Protein AF-A0A1F3LUC0-F1 (afdb_monomer_lite)

Structure (mmCIF, N/CA/C/O backbone):
data_AF-A0A1F3LUC0-F1
#
_entry.id   AF-A0A1F3LUC0-F1
#
loop_
_atom_site.group_PDB
_atom_site.id
_atom_site.type_symbol
_atom_site.label_atom_id
_atom_site.label_alt_id
_atom_site.label_comp_id
_atom_site.label_asym_id
_atom_site.label_entity_id
_atom_site.label_seq_id
_atom_site.pdbx_PDB_ins_code
_atom_site.Cartn_x
_atom_site.Cartn_y
_atom_site.Cartn_z
_atom_site.occupancy
_atom_site.B_iso_or_equiv
_atom_site.auth_seq_id
_atom_site.auth_comp_id
_atom_site.auth_asym_id
_atom_site.auth_atom_id
_atom_site.pdbx_PDB_model_num
ATOM 1 N N . MET A 1 1 ? -1.153 23.007 24.499 1.00 54.22 1 MET A N 1
ATOM 2 C CA . MET A 1 1 ? -0.080 23.571 23.645 1.00 54.22 1 MET A CA 1
ATOM 3 C C . MET A 1 1 ? 1.182 22.708 23.619 1.00 54.22 1 MET A C 1
ATOM 5 O O . MET A 1 1 ? 1.499 22.210 22.553 1.00 54.22 1 MET A O 1
ATOM 9 N N . LYS A 1 2 ? 1.846 22.414 24.752 1.00 54.84 2 LYS A N 1
ATOM 10 C CA . LYS A 1 2 ? 3.087 21.597 24.764 1.00 54.84 2 LYS A CA 1
ATOM 11 C C . LYS A 1 2 ? 2.941 20.186 24.159 1.00 54.84 2 LYS A C 1
ATOM 13 O O . LYS A 1 2 ? 3.817 19.748 23.432 1.00 54.84 2 LYS A O 1
ATOM 18 N N . LYS A 1 3 ? 1.810 19.505 24.396 1.00 59.50 3 LYS A N 1
ATOM 19 C CA . LYS A 1 3 ? 1.527 18.168 23.831 1.00 59.50 3 LYS A CA 1
ATOM 20 C C . LYS A 1 3 ? 1.264 18.188 22.316 1.00 59.50 3 LYS A C 1
ATOM 22 O O . LYS A 1 3 ? 1.691 17.284 21.618 1.00 59.50 3 LYS A O 1
ATOM 27 N N . PHE A 1 4 ? 0.612 19.242 21.818 1.00 68.75 4 PHE A N 1
ATOM 28 C CA . PHE A 1 4 ? 0.385 19.452 20.381 1.00 68.75 4 PHE A CA 1
ATOM 29 C C . PHE A 1 4 ? 1.687 19.804 19.654 1.00 68.75 4 PHE A C 1
ATOM 31 O O . PHE A 1 4 ? 1.957 19.274 18.584 1.00 68.75 4 PHE A O 1
ATOM 38 N N . PHE A 1 5 ? 2.525 20.639 20.273 1.00 76.69 5 PHE A N 1
ATOM 39 C CA . PHE A 1 5 ? 3.849 20.976 19.755 1.00 76.69 5 PHE A CA 1
ATOM 40 C C . PHE A 1 5 ? 4.776 19.750 19.716 1.00 76.69 5 PHE A C 1
ATOM 42 O O . PHE A 1 5 ? 5.407 19.488 18.700 1.00 76.69 5 PHE A O 1
ATOM 49 N N . ALA A 1 6 ? 4.786 18.936 20.777 1.00 72.25 6 ALA A N 1
ATOM 50 C CA . ALA A 1 6 ? 5.546 17.686 20.814 1.00 72.25 6 ALA A CA 1
ATOM 51 C C . ALA A 1 6 ? 5.069 16.667 19.762 1.00 72.25 6 ALA A C 1
ATOM 53 O O . ALA A 1 6 ? 5.894 15.999 19.149 1.00 72.25 6 ALA A O 1
ATOM 54 N N . PHE A 1 7 ? 3.758 16.578 19.514 1.00 75.62 7 PHE A N 1
ATOM 55 C CA . PHE A 1 7 ? 3.199 15.728 18.459 1.00 75.62 7 PHE A CA 1
ATOM 56 C C . PHE A 1 7 ? 3.640 16.183 17.059 1.00 75.62 7 PHE A C 1
ATOM 58 O O . PHE A 1 7 ? 4.059 15.362 16.248 1.00 75.62 7 PHE A O 1
ATOM 65 N N . PHE A 1 8 ? 3.632 17.493 16.800 1.00 78.94 8 PHE A N 1
ATOM 66 C CA . PHE A 1 8 ? 4.098 18.052 15.530 1.00 78.94 8 PHE A CA 1
ATOM 67 C C . PHE A 1 8 ? 5.610 17.841 15.323 1.00 78.94 8 PHE A C 1
ATOM 69 O O . PHE A 1 8 ? 6.034 17.451 14.237 1.00 78.94 8 PHE A O 1
ATOM 76 N N . CYS A 1 9 ? 6.423 17.993 16.376 1.00 76.12 9 CYS A N 1
ATOM 77 C CA . CYS A 1 9 ? 7.853 17.666 16.334 1.00 76.12 9 CYS A CA 1
ATOM 78 C C . CYS A 1 9 ? 8.121 16.167 16.129 1.00 76.12 9 CYS A C 1
ATOM 80 O O . CYS A 1 9 ? 9.063 15.820 15.424 1.00 76.12 9 CYS A O 1
ATOM 82 N N . ALA A 1 10 ? 7.304 15.278 16.703 1.00 77.06 10 ALA A N 1
ATOM 83 C CA . ALA A 1 10 ? 7.442 13.835 16.507 1.00 77.06 10 ALA A CA 1
ATOM 84 C C . ALA A 1 10 ? 7.138 13.423 15.057 1.00 77.06 10 ALA A C 1
ATOM 86 O O . ALA A 1 10 ? 7.870 12.618 14.485 1.00 77.06 10 ALA A O 1
ATOM 87 N N . ILE A 1 11 ? 6.115 14.024 14.437 1.00 79.06 11 ILE A N 1
ATOM 88 C CA . ILE A 1 11 ? 5.823 13.834 13.008 1.00 79.06 11 ILE A CA 1
ATOM 89 C C . ILE A 1 11 ? 6.981 14.361 12.153 1.00 79.06 11 ILE A C 1
ATOM 91 O O . ILE A 1 11 ? 7.442 13.661 11.258 1.00 79.06 11 ILE A O 1
ATOM 95 N N . ALA A 1 12 ? 7.501 15.553 12.456 1.00 76.88 12 ALA A N 1
ATOM 96 C CA . ALA A 1 12 ? 8.635 16.123 11.730 1.00 76.88 12 ALA A CA 1
ATOM 97 C C . ALA A 1 12 ? 9.904 15.253 11.835 1.00 76.88 12 ALA A C 1
ATOM 99 O O . ALA A 1 12 ? 10.597 15.071 10.837 1.00 76.88 12 ALA A O 1
ATOM 100 N N . LEU A 1 13 ? 10.184 14.661 13.004 1.00 77.31 13 LEU A N 1
ATOM 101 C CA . LEU A 1 13 ? 11.314 13.741 13.183 1.00 77.31 13 LEU A CA 1
ATOM 102 C C . LEU A 1 13 ? 11.149 12.435 12.393 1.00 77.31 13 LEU A C 1
ATOM 104 O O . LEU A 1 13 ? 12.129 11.923 11.856 1.00 77.31 13 LEU A O 1
ATOM 108 N N . LEU A 1 14 ? 9.925 11.910 12.295 1.00 73.50 14 LEU A N 1
ATOM 109 C CA . LEU A 1 14 ? 9.624 10.707 11.509 1.00 73.50 14 LEU A CA 1
ATOM 110 C C . LEU A 1 14 ? 9.759 10.932 9.996 1.00 73.50 14 LEU A C 1
ATOM 112 O O . LEU A 1 14 ? 9.932 9.968 9.255 1.00 73.50 14 LEU A O 1
ATOM 116 N N . LEU A 1 15 ? 9.706 12.186 9.541 1.00 73.31 15 LEU A N 1
ATOM 117 C CA . LEU A 1 15 ? 9.849 12.563 8.133 1.00 73.31 15 LEU A CA 1
ATOM 118 C C . LEU A 1 15 ? 11.309 12.819 7.714 1.00 73.31 15 LEU A C 1
ATOM 120 O O . LEU A 1 15 ? 11.589 12.872 6.520 1.00 73.31 15 LEU A O 1
ATOM 124 N N . LEU A 1 16 ? 12.261 12.918 8.652 1.00 70.25 16 LEU A N 1
ATOM 125 C CA . LEU A 1 16 ? 13.689 13.118 8.345 1.00 70.25 16 LEU A CA 1
ATOM 126 C C . LEU A 1 16 ? 14.311 12.039 7.430 1.00 70.25 16 LEU A C 1
ATOM 128 O O . LEU A 1 16 ? 15.083 12.407 6.543 1.00 70.25 16 LEU A O 1
ATOM 132 N N . PRO A 1 17 ? 13.985 10.735 7.559 1.00 67.50 17 PRO A N 1
ATOM 133 C CA . PRO A 1 17 ? 14.522 9.706 6.667 1.00 67.50 17 PRO A CA 1
ATOM 134 C C . PRO A 1 17 ? 14.074 9.874 5.210 1.00 67.50 17 PRO A C 1
ATOM 136 O O . PRO A 1 17 ? 14.758 9.393 4.310 1.00 67.50 17 PRO A O 1
ATOM 139 N N . VAL A 1 18 ? 12.962 10.574 4.951 1.00 64.75 18 VAL A N 1
ATOM 140 C CA . VAL A 1 18 ? 12.425 10.770 3.593 1.00 64.75 18 VAL A CA 1
ATOM 141 C C . VAL A 1 18 ? 13.416 11.531 2.709 1.00 64.75 18 VAL A C 1
ATOM 143 O O . VAL A 1 18 ? 13.513 11.237 1.524 1.00 64.75 18 VAL A O 1
ATOM 146 N N . ALA A 1 19 ? 14.215 12.439 3.279 1.00 62.47 19 ALA A N 1
ATOM 147 C CA . ALA A 1 19 ? 15.244 13.163 2.533 1.00 62.47 19 ALA A CA 1
ATOM 148 C C . ALA A 1 19 ? 16.420 12.267 2.096 1.00 62.47 19 ALA A C 1
ATOM 150 O O . ALA A 1 19 ? 17.040 12.533 1.071 1.00 62.47 19 ALA A O 1
ATOM 151 N N . LEU A 1 20 ? 16.718 11.200 2.847 1.00 60.28 20 LEU A N 1
ATOM 152 C CA . LEU A 1 20 ? 17.799 10.254 2.530 1.00 60.28 20 LEU A CA 1
ATOM 153 C C . LEU A 1 20 ? 17.374 9.203 1.497 1.00 60.28 20 LEU A C 1
ATOM 155 O O . LEU A 1 20 ? 18.214 8.694 0.761 1.00 60.28 20 LEU A O 1
ATOM 159 N N . PHE A 1 21 ? 16.077 8.894 1.436 1.00 60.91 21 PHE A N 1
ATOM 160 C CA . PHE A 1 21 ? 15.482 7.984 0.451 1.00 60.91 21 PHE A CA 1
ATOM 161 C C . PHE A 1 21 ? 14.753 8.724 -0.676 1.00 60.91 21 PHE A C 1
ATOM 163 O O . PHE A 1 21 ? 13.987 8.106 -1.417 1.00 60.91 21 PHE A O 1
ATOM 170 N N . ALA A 1 22 ? 14.972 10.036 -0.807 1.00 61.16 22 ALA A N 1
ATOM 171 C CA . ALA A 1 22 ? 14.446 10.818 -1.910 1.00 61.16 22 ALA A CA 1
ATOM 172 C C . ALA A 1 22 ? 15.014 10.244 -3.215 1.00 61.16 22 ALA A C 1
ATOM 174 O O . ALA A 1 22 ? 16.211 10.334 -3.489 1.00 61.16 22 ALA A O 1
ATOM 175 N N . GLN A 1 23 ? 14.152 9.588 -3.990 1.00 56.50 23 GLN A N 1
ATOM 176 C CA . GLN A 1 23 ? 14.519 9.045 -5.287 1.00 56.50 23 GLN A CA 1
ATOM 177 C C . GLN A 1 23 ? 14.931 10.215 -6.184 1.00 56.50 23 GLN A C 1
ATOM 179 O O . GLN A 1 23 ? 14.182 11.178 -6.330 1.00 56.50 23 GLN A O 1
ATOM 184 N N . ALA A 1 24 ? 16.129 10.146 -6.771 1.00 56.72 24 ALA A N 1
ATOM 185 C CA . ALA A 1 24 ? 16.529 11.098 -7.794 1.00 56.72 24 ALA A CA 1
ATOM 186 C C . ALA A 1 24 ? 15.558 10.953 -8.971 1.00 56.72 24 ALA A C 1
ATOM 188 O O . ALA A 1 24 ? 15.540 9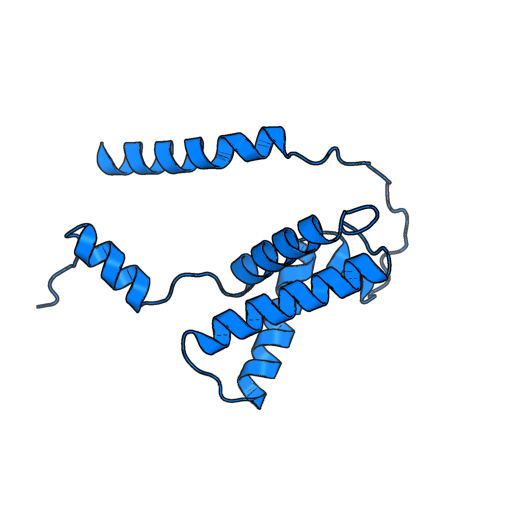.919 -9.646 1.00 56.72 24 ALA A O 1
ATOM 189 N N . GLU A 1 25 ? 14.719 11.966 -9.180 1.00 53.81 25 GLU A N 1
ATOM 190 C CA . GLU A 1 25 ? 13.824 12.033 -10.326 1.00 53.81 25 GLU A CA 1
ATOM 191 C C . GLU A 1 25 ? 14.684 12.042 -11.592 1.00 53.81 25 GLU A C 1
ATOM 193 O O . GLU A 1 25 ? 15.311 13.043 -11.948 1.00 53.81 25 GLU A O 1
ATOM 198 N N . THR A 1 26 ? 14.733 10.917 -12.303 1.00 50.69 26 THR A N 1
ATOM 199 C CA . THR A 1 26 ? 15.091 10.970 -13.715 1.00 50.69 26 THR A CA 1
ATOM 200 C C . THR A 1 26 ? 13.898 11.601 -14.406 1.00 50.69 26 THR A C 1
ATOM 202 O O . THR A 1 26 ? 12.908 10.934 -14.696 1.00 50.69 26 THR A O 1
ATOM 205 N N . ASN A 1 27 ? 13.991 12.914 -14.634 1.00 49.09 27 ASN A N 1
ATOM 206 C CA . ASN A 1 27 ? 13.115 13.677 -15.518 1.00 49.09 27 ASN A CA 1
ATOM 207 C C . ASN A 1 27 ? 13.257 13.146 -16.952 1.00 49.09 27 ASN A C 1
ATOM 209 O O . ASN A 1 27 ? 13.781 13.806 -17.847 1.00 49.09 27 ASN A O 1
ATOM 213 N N . THR A 1 28 ? 12.803 11.920 -17.186 1.00 52.09 28 THR A N 1
ATOM 214 C CA . THR A 1 28 ? 12.364 11.525 -18.509 1.00 52.09 28 THR A CA 1
ATOM 215 C C . THR A 1 28 ? 11.058 12.267 -18.697 1.00 52.09 28 THR A C 1
ATOM 217 O O . THR A 1 28 ? 10.027 11.913 -18.134 1.00 52.09 28 THR A O 1
ATOM 220 N N . VAL A 1 29 ? 11.125 13.380 -19.426 1.00 51.81 29 VAL A N 1
ATOM 221 C CA . VAL A 1 29 ? 9.936 13.987 -20.011 1.00 51.81 29 VAL A CA 1
ATOM 222 C C . VAL A 1 29 ? 9.297 12.882 -20.842 1.00 51.81 29 VAL A C 1
ATOM 224 O O . VAL A 1 29 ? 9.772 12.549 -21.926 1.00 51.81 29 VAL A O 1
ATOM 227 N N . ILE A 1 30 ? 8.276 12.234 -20.285 1.00 55.62 30 ILE A N 1
ATOM 228 C CA . ILE A 1 30 ? 7.465 11.267 -21.004 1.00 55.62 30 ILE A CA 1
ATOM 229 C C . ILE A 1 30 ? 6.633 12.099 -21.979 1.00 55.62 30 ILE A C 1
ATOM 231 O O . ILE A 1 30 ? 5.526 12.532 -21.673 1.00 55.62 30 ILE A O 1
ATOM 235 N N . THR A 1 31 ? 7.169 12.339 -23.174 1.00 50.09 31 THR A N 1
ATOM 236 C CA . THR A 1 31 ? 6.433 12.882 -24.325 1.00 50.09 31 THR A CA 1
ATOM 237 C C . THR A 1 31 ? 5.518 11.811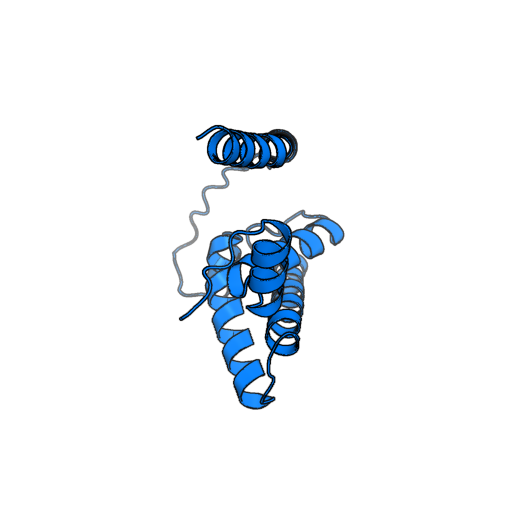 -24.932 1.00 50.09 31 THR A C 1
ATOM 239 O O . THR A 1 31 ? 5.361 11.711 -26.147 1.00 50.09 31 THR A O 1
ATOM 242 N N . THR A 1 32 ? 4.931 10.948 -24.103 1.00 50.69 32 THR A N 1
ATOM 243 C CA . THR A 1 32 ? 3.953 9.969 -24.561 1.00 50.69 32 THR A CA 1
ATOM 244 C C . THR A 1 32 ? 2.599 10.648 -24.532 1.00 50.69 32 THR A C 1
ATOM 246 O O . THR A 1 32 ? 2.133 11.100 -23.491 1.00 50.69 32 THR A O 1
ATOM 249 N N . ILE A 1 33 ? 2.003 10.748 -25.718 1.00 51.19 33 ILE A N 1
ATOM 250 C CA . ILE A 1 33 ? 0.606 11.101 -25.957 1.00 51.19 33 ILE A CA 1
ATOM 251 C C . ILE A 1 33 ? -0.242 10.553 -24.804 1.00 51.19 33 ILE A C 1
ATOM 253 O O . ILE A 1 33 ? -0.193 9.352 -24.531 1.00 51.19 33 ILE A O 1
ATOM 257 N N . VAL A 1 34 ? -0.992 11.427 -24.125 1.00 49.53 34 VAL A N 1
ATOM 258 C CA . VAL A 1 34 ? -1.931 11.061 -23.055 1.00 49.53 34 VAL A CA 1
ATOM 259 C C . VAL A 1 34 ? -3.064 10.237 -23.676 1.00 49.53 34 VAL A C 1
ATOM 261 O O . VAL A 1 34 ? -4.145 10.737 -23.970 1.00 49.53 34 VAL A O 1
ATOM 264 N N . GLY A 1 35 ? -2.798 8.964 -23.949 1.00 54.22 35 GLY A N 1
ATOM 265 C CA . GLY A 1 35 ? -3.818 7.968 -24.231 1.00 54.22 35 GLY A CA 1
ATOM 266 C C . GLY A 1 35 ? -4.426 7.518 -22.908 1.00 54.22 35 GLY A C 1
ATOM 267 O O . GLY A 1 35 ? -3.702 7.322 -21.934 1.00 54.22 35 GLY A O 1
ATOM 268 N N . ALA A 1 36 ? -5.748 7.354 -22.849 1.00 60.00 36 ALA A N 1
ATOM 269 C CA . ALA A 1 36 ? -6.461 6.808 -21.693 1.00 60.00 36 ALA A CA 1
ATOM 270 C C . ALA A 1 36 ? -6.157 5.302 -21.520 1.00 60.00 36 ALA A C 1
ATOM 272 O O . ALA A 1 36 ? -6.979 4.450 -21.846 1.00 60.00 36 ALA A O 1
ATOM 273 N N . GLY A 1 37 ? -4.943 4.972 -21.070 1.00 74.94 37 GLY A N 1
ATOM 274 C CA . GLY A 1 37 ? -4.441 3.604 -20.941 1.00 74.94 37 GLY A CA 1
ATOM 275 C C . GLY A 1 37 ? -4.197 3.187 -19.492 1.00 74.94 37 GLY A C 1
ATOM 276 O O . GLY A 1 37 ? -3.913 4.012 -18.625 1.00 74.94 37 GLY A O 1
ATOM 277 N N . PHE A 1 38 ? -4.255 1.878 -19.236 1.00 81.69 38 PHE A N 1
ATOM 278 C CA . PHE A 1 38 ? -3.984 1.267 -17.926 1.00 81.69 38 PHE A CA 1
ATOM 279 C C . PHE A 1 38 ? -2.609 1.655 -17.346 1.00 81.69 38 PHE A C 1
ATOM 281 O O . PHE A 1 38 ? -2.457 1.779 -16.134 1.00 81.69 38 PHE A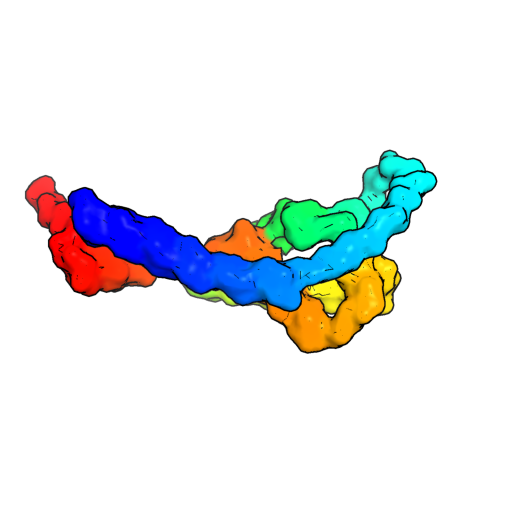 O 1
ATOM 288 N N . SER A 1 39 ? -1.621 1.928 -18.204 1.00 85.44 39 SER A N 1
ATOM 289 C CA . SER A 1 39 ? -0.286 2.394 -17.810 1.00 85.44 39 SER A CA 1
ATOM 290 C C . SER A 1 39 ? -0.296 3.711 -17.023 1.00 85.44 39 SER A C 1
ATOM 292 O O . SER A 1 39 ? 0.608 3.938 -16.223 1.00 85.44 39 SER A O 1
ATOM 294 N N . ASN A 1 40 ? -1.314 4.564 -17.186 1.00 87.56 40 ASN A N 1
ATOM 295 C CA . ASN A 1 40 ? -1.366 5.873 -16.523 1.00 87.56 40 ASN A CA 1
ATOM 296 C C . ASN A 1 40 ? -1.493 5.767 -15.000 1.00 87.56 40 ASN A C 1
ATOM 298 O O . ASN A 1 40 ? -1.012 6.640 -14.280 1.00 87.56 40 ASN A O 1
ATOM 302 N N . TYR A 1 41 ? -2.080 4.679 -14.498 1.00 89.69 41 TYR A N 1
ATOM 303 C CA . TYR A 1 41 ? -2.158 4.420 -13.060 1.00 89.69 41 TYR A CA 1
ATOM 304 C C . TYR A 1 41 ? -0.782 4.140 -12.434 1.00 89.69 41 TYR A C 1
ATOM 306 O O . TYR A 1 41 ? -0.646 4.208 -11.219 1.00 89.69 41 TYR A O 1
ATOM 314 N N . PHE A 1 42 ? 0.250 3.868 -13.241 1.00 91.44 42 PHE A N 1
ATOM 315 C CA . PHE A 1 42 ? 1.608 3.566 -12.777 1.00 91.44 42 PHE A CA 1
ATOM 316 C C . PHE A 1 42 ? 2.555 4.774 -12.841 1.00 91.44 42 PHE A C 1
ATOM 318 O O . PHE A 1 42 ? 3.710 4.659 -12.435 1.00 91.44 42 PHE A O 1
ATOM 325 N N . LEU A 1 43 ? 2.086 5.939 -13.315 1.00 89.62 43 LEU A N 1
ATOM 326 C CA . LEU A 1 43 ? 2.896 7.163 -13.425 1.00 89.62 43 LEU A CA 1
ATOM 327 C C . LEU A 1 43 ? 3.371 7.700 -12.072 1.00 89.62 43 LEU A C 1
ATOM 329 O O . LEU A 1 43 ? 4.399 8.363 -12.004 1.00 89.62 43 LEU A O 1
ATOM 333 N N . SER A 1 44 ? 2.626 7.438 -11.000 1.00 91.06 44 SER A N 1
ATOM 334 C CA . SER A 1 44 ? 3.023 7.761 -9.632 1.00 91.06 44 SER A CA 1
ATOM 335 C C . SER A 1 44 ? 2.302 6.854 -8.641 1.00 91.06 44 SER A C 1
ATOM 337 O O . SER A 1 44 ? 1.247 6.297 -8.948 1.00 91.06 44 SER A O 1
ATOM 339 N N . LEU A 1 45 ? 2.829 6.743 -7.417 1.00 90.62 45 LEU A N 1
ATOM 340 C CA . LEU A 1 45 ? 2.136 6.012 -6.350 1.00 90.62 45 LEU A CA 1
ATOM 341 C C . LEU A 1 45 ? 0.744 6.603 -6.076 1.00 90.62 45 LEU A C 1
ATOM 343 O O . LEU A 1 45 ? -0.204 5.856 -5.857 1.00 90.62 45 LEU A O 1
ATOM 347 N N . ALA A 1 46 ? 0.600 7.931 -6.158 1.00 90.12 46 ALA A N 1
ATOM 348 C CA . ALA A 1 46 ? -0.680 8.618 -5.993 1.00 90.12 46 ALA A CA 1
ATOM 349 C C . ALA A 1 46 ? -1.671 8.303 -7.127 1.00 90.12 46 ALA A C 1
ATOM 351 O O . ALA A 1 46 ? -2.861 8.137 -6.865 1.00 90.12 46 ALA A O 1
ATOM 352 N N . ALA A 1 47 ? -1.189 8.170 -8.367 1.00 90.69 47 ALA A N 1
ATOM 353 C CA . ALA A 1 47 ? -2.020 7.778 -9.505 1.00 90.69 47 ALA A CA 1
ATOM 354 C C . ALA A 1 47 ? -2.569 6.346 -9.361 1.00 90.69 47 ALA A C 1
ATOM 356 O O . ALA A 1 47 ? -3.649 6.056 -9.874 1.00 90.69 47 ALA A O 1
ATOM 357 N N . LEU A 1 48 ? -1.875 5.473 -8.623 1.00 93.31 48 LEU A N 1
ATOM 358 C CA . LEU A 1 48 ? -2.282 4.082 -8.410 1.00 93.31 48 LEU A CA 1
ATOM 359 C C . LEU A 1 48 ? -3.379 3.925 -7.343 1.00 93.31 48 LEU A C 1
ATOM 361 O O . LEU A 1 48 ? -4.204 3.014 -7.431 1.00 93.31 48 LEU A O 1
ATOM 365 N N . VAL A 1 49 ? -3.426 4.822 -6.351 1.00 94.69 49 VAL A N 1
ATOM 366 C CA . VAL A 1 49 ? -4.400 4.794 -5.242 1.00 94.69 49 VAL A CA 1
ATOM 367 C C . VAL A 1 49 ? -5.858 4.634 -5.704 1.00 94.69 49 VAL A C 1
ATOM 369 O O . VAL A 1 49 ? -6.515 3.710 -5.220 1.00 94.69 49 VAL A O 1
ATOM 372 N N . PRO A 1 50 ? -6.406 5.449 -6.631 1.00 93.19 50 PRO A N 1
ATOM 373 C CA . PRO A 1 50 ? -7.807 5.317 -7.039 1.00 93.19 50 PRO A CA 1
ATOM 374 C C . PRO A 1 50 ? -8.122 3.960 -7.683 1.00 93.19 50 PRO A C 1
ATOM 376 O O . PRO A 1 50 ? -9.217 3.431 -7.486 1.00 93.19 50 PRO A O 1
ATOM 379 N N . LEU A 1 51 ? -7.164 3.359 -8.399 1.00 94.19 51 LEU A N 1
ATOM 380 C CA . LEU A 1 51 ? -7.323 2.020 -8.966 1.00 94.19 51 LEU A CA 1
ATOM 381 C C . LEU A 1 51 ? -7.408 0.958 -7.860 1.00 94.19 51 LEU A C 1
ATOM 383 O O . LEU A 1 51 ? -8.282 0.091 -7.902 1.00 94.19 51 LEU A O 1
ATOM 387 N N . VAL A 1 52 ? -6.545 1.054 -6.845 1.00 95.50 52 VAL A N 1
ATOM 388 C CA . VAL A 1 52 ? -6.585 0.168 -5.671 1.00 95.50 52 VAL A CA 1
ATOM 389 C C . VAL A 1 52 ? -7.918 0.299 -4.939 1.00 95.50 52 VAL A C 1
ATOM 391 O O . VAL A 1 52 ? -8.527 -0.722 -4.625 1.00 95.50 52 VAL A O 1
ATOM 394 N N . VAL A 1 53 ? -8.402 1.524 -4.706 1.00 94.69 53 VAL A N 1
ATOM 395 C CA . VAL A 1 53 ? -9.697 1.772 -4.045 1.00 94.69 53 VAL A CA 1
ATOM 396 C C . VAL A 1 53 ? -10.835 1.102 -4.813 1.00 94.69 53 VAL A C 1
ATOM 398 O O . VAL A 1 53 ? -11.651 0.404 -4.210 1.00 94.69 53 VAL A O 1
ATOM 401 N N . LEU A 1 54 ? -10.869 1.262 -6.138 1.00 94.56 54 LEU A N 1
ATOM 402 C CA . LEU A 1 54 ? -11.905 0.678 -6.988 1.00 94.56 54 LEU A CA 1
ATOM 403 C C . LEU A 1 54 ? -11.905 -0.856 -6.924 1.00 94.56 54 LEU A C 1
ATOM 405 O O . LEU A 1 54 ? -12.949 -1.468 -6.686 1.00 94.56 54 LEU A O 1
ATOM 409 N N . ILE A 1 55 ? -10.740 -1.482 -7.107 1.00 94.75 55 ILE A N 1
ATOM 410 C CA . ILE A 1 55 ? -10.620 -2.947 -7.104 1.00 94.75 55 ILE A CA 1
ATOM 411 C C . ILE A 1 55 ? -10.910 -3.497 -5.706 1.00 94.75 55 ILE A C 1
ATOM 413 O O . ILE A 1 55 ? -11.667 -4.457 -5.573 1.00 94.75 55 ILE A O 1
ATOM 417 N N . ALA A 1 56 ? -10.379 -2.872 -4.654 1.00 93.69 56 ALA A N 1
ATOM 418 C CA . ALA A 1 56 ? -10.651 -3.282 -3.282 1.00 93.69 56 ALA A CA 1
ATOM 419 C C . ALA A 1 56 ? -12.141 -3.164 -2.944 1.00 93.69 56 ALA A C 1
ATOM 421 O O . ALA A 1 56 ? -12.696 -4.077 -2.336 1.00 93.69 56 ALA A O 1
ATOM 422 N N . ALA A 1 57 ? -12.821 -2.096 -3.372 1.00 92.00 57 ALA A N 1
ATOM 423 C CA . ALA A 1 57 ? -14.264 -1.948 -3.189 1.00 92.00 57 ALA A CA 1
ATOM 424 C C . ALA A 1 57 ? -15.049 -3.056 -3.909 1.00 92.00 57 ALA A C 1
ATOM 426 O O . ALA A 1 57 ? -15.943 -3.662 -3.313 1.00 92.00 57 ALA A O 1
ATOM 427 N N . PHE A 1 58 ? -14.680 -3.370 -5.154 1.00 93.94 58 PHE A N 1
ATOM 428 C CA . PHE A 1 58 ? -15.300 -4.452 -5.918 1.00 93.94 58 PHE A CA 1
ATOM 429 C C . PHE A 1 58 ? -15.106 -5.818 -5.244 1.00 93.94 58 PHE A C 1
ATOM 431 O O . PHE A 1 58 ? -16.075 -6.552 -5.041 1.00 93.94 58 PHE A O 1
ATOM 438 N N . VAL A 1 59 ? -13.877 -6.144 -4.838 1.00 93.94 59 VAL A N 1
ATOM 439 C CA . VAL A 1 59 ? -13.558 -7.408 -4.155 1.00 93.94 59 VAL A CA 1
ATOM 440 C C . VAL A 1 59 ? -14.288 -7.501 -2.815 1.00 93.94 59 VAL A C 1
ATOM 442 O O . VAL A 1 59 ? -14.917 -8.519 -2.526 1.00 93.94 59 VAL A O 1
ATOM 445 N N . ASN A 1 60 ? -14.288 -6.425 -2.029 1.00 91.06 60 ASN A N 1
ATOM 446 C CA . ASN A 1 60 ? -15.000 -6.369 -0.753 1.00 91.06 60 ASN A CA 1
ATOM 447 C C . ASN A 1 60 ? -16.512 -6.565 -0.927 1.00 91.06 60 ASN A C 1
ATOM 449 O O . ASN A 1 60 ? -17.132 -7.233 -0.100 1.00 91.06 60 ASN A O 1
ATOM 453 N N . SER A 1 61 ? -17.099 -6.020 -1.998 1.00 90.62 61 SER A N 1
ATOM 454 C CA . SER A 1 61 ? -18.513 -6.219 -2.332 1.00 90.62 61 SER A CA 1
ATOM 455 C C . SER A 1 61 ? -18.816 -7.659 -2.748 1.00 90.62 61 SER A C 1
ATOM 457 O O . SER A 1 61 ? -19.841 -8.200 -2.343 1.00 90.62 61 SER A O 1
ATOM 459 N N . LYS A 1 62 ? -17.933 -8.307 -3.516 1.00 94.00 62 LYS A N 1
ATOM 460 C CA . LYS A 1 62 ? -18.124 -9.703 -3.942 1.00 94.00 62 LYS A CA 1
ATOM 461 C C . LYS A 1 62 ? -17.956 -10.711 -2.809 1.00 94.00 62 LYS A C 1
ATOM 463 O O . LYS A 1 62 ? -18.632 -11.734 -2.812 1.00 94.00 62 LYS A O 1
ATOM 468 N N . LEU A 1 63 ? -17.067 -10.427 -1.863 1.00 91.81 63 LEU A N 1
ATOM 469 C CA . LEU A 1 63 ? -16.713 -11.343 -0.779 1.00 91.81 63 LEU A CA 1
ATOM 470 C C . LEU A 1 63 ? -17.424 -11.031 0.549 1.00 91.81 63 LEU A C 1
ATOM 472 O O . LEU A 1 63 ? -17.213 -11.750 1.520 1.00 91.81 63 LEU A O 1
ATOM 476 N N . ASN A 1 64 ? -18.251 -9.977 0.610 1.00 89.94 64 ASN A N 1
ATOM 477 C CA . ASN A 1 64 ? -18.950 -9.525 1.823 1.00 89.94 64 ASN A CA 1
ATOM 478 C C . ASN A 1 64 ? -18.027 -9.401 3.052 1.00 89.94 64 ASN A C 1
ATOM 480 O O . ASN A 1 64 ? -18.407 -9.717 4.180 1.00 89.94 64 ASN A O 1
ATOM 484 N N . LEU A 1 65 ? -16.793 -8.944 2.833 1.00 86.44 65 LEU A N 1
ATOM 485 C CA . LEU A 1 65 ? -15.798 -8.805 3.898 1.00 86.44 65 LEU A CA 1
ATOM 486 C C . LEU A 1 65 ? -16.198 -7.682 4.853 1.00 86.44 65 LEU A C 1
ATOM 488 O O . LEU A 1 65 ? -16.892 -6.746 4.458 1.00 86.44 65 LEU A O 1
ATOM 492 N N . SER A 1 66 ? -15.742 -7.733 6.102 1.00 84.19 66 SER A N 1
ATOM 493 C CA . SER A 1 66 ? -15.990 -6.696 7.107 1.00 84.19 66 SER A CA 1
ATOM 494 C C . SER A 1 66 ? -14.766 -6.471 8.000 1.00 84.19 66 SER A C 1
ATOM 496 O O . SER A 1 66 ? -13.858 -7.302 8.063 1.00 84.19 66 SER A O 1
ATOM 498 N N . GLY A 1 67 ? -14.716 -5.296 8.636 1.00 84.00 67 GLY A N 1
ATOM 499 C CA . GLY A 1 67 ? -13.640 -4.907 9.551 1.00 84.00 67 GLY A CA 1
ATOM 500 C C . GLY A 1 67 ? -12.243 -4.966 8.923 1.00 84.00 67 GLY A C 1
ATOM 501 O O . GLY A 1 67 ? -12.046 -4.583 7.767 1.00 84.00 67 GLY A O 1
ATOM 502 N N . PHE A 1 68 ? -11.286 -5.489 9.692 1.00 83.88 68 PHE A N 1
ATOM 503 C CA . PHE A 1 68 ? -9.873 -5.606 9.322 1.00 83.88 68 PHE A CA 1
ATOM 504 C C . PHE A 1 68 ? -9.629 -6.364 8.005 1.00 83.88 68 PHE A C 1
ATOM 506 O O . PHE A 1 68 ? -8.718 -6.018 7.255 1.00 83.88 68 PHE A O 1
ATOM 513 N N . LEU A 1 69 ? -10.468 -7.349 7.656 1.00 87.06 69 LEU A N 1
ATOM 514 C CA . LEU A 1 69 ? -10.296 -8.111 6.413 1.00 87.06 69 LEU A CA 1
ATOM 515 C C . LEU A 1 69 ? -10.432 -7.231 5.163 1.00 87.06 69 LEU A C 1
ATOM 517 O O . LEU A 1 69 ? -9.721 -7.460 4.187 1.00 87.06 69 LEU A O 1
ATOM 521 N N . LYS A 1 70 ? -11.272 -6.184 5.198 1.00 89.12 70 LYS A N 1
ATOM 522 C CA . LYS A 1 70 ? -11.367 -5.216 4.090 1.00 89.12 70 LYS A CA 1
ATOM 523 C C . LYS A 1 70 ? -10.062 -4.446 3.884 1.00 89.12 70 LYS A C 1
ATOM 525 O O . LYS A 1 70 ? -9.708 -4.137 2.745 1.00 89.12 70 LYS A O 1
ATOM 530 N N . GLN A 1 71 ? -9.379 -4.112 4.980 1.00 90.19 71 GLN A N 1
ATOM 531 C CA . GLN A 1 71 ? -8.108 -3.387 4.955 1.00 90.19 71 GLN A CA 1
ATOM 532 C C . GLN A 1 71 ? -6.994 -4.294 4.439 1.00 90.19 71 GLN A C 1
ATOM 534 O O . GLN A 1 71 ? -6.304 -3.930 3.489 1.00 90.19 71 GLN A O 1
ATOM 539 N N . LEU A 1 72 ? -6.898 -5.514 4.978 1.00 91.19 72 LEU A N 1
ATOM 540 C CA . LEU A 1 72 ? -5.920 -6.509 4.541 1.00 91.19 72 LEU A CA 1
ATOM 541 C C . LEU A 1 72 ? -6.035 -6.791 3.037 1.00 91.19 72 LEU A C 1
ATOM 543 O O . LEU A 1 72 ? -5.028 -6.821 2.334 1.00 91.19 72 LEU A O 1
ATOM 547 N N . VAL A 1 73 ? -7.260 -6.937 2.526 1.00 92.25 73 VAL A N 1
ATOM 548 C CA . VAL A 1 73 ? -7.498 -7.148 1.093 1.00 92.25 73 VAL A CA 1
ATOM 549 C C . VAL A 1 73 ? -7.024 -5.964 0.256 1.00 92.25 73 VAL A C 1
ATOM 551 O O . VAL A 1 73 ? -6.395 -6.180 -0.777 1.00 92.25 73 VAL A O 1
ATOM 554 N N . ALA A 1 74 ? -7.242 -4.726 0.701 1.00 93.19 74 ALA A N 1
ATOM 555 C CA . ALA A 1 74 ? -6.727 -3.556 -0.006 1.00 93.19 74 ALA A CA 1
ATOM 556 C C . ALA A 1 74 ? -5.188 -3.536 -0.058 1.00 93.19 74 ALA A C 1
ATOM 558 O O . ALA A 1 74 ? -4.628 -3.213 -1.104 1.00 93.19 74 ALA A O 1
ATOM 559 N N . TRP A 1 75 ? -4.509 -3.934 1.024 1.00 94.94 75 TRP A N 1
ATOM 560 C CA . TRP A 1 75 ? -3.042 -4.009 1.072 1.00 94.94 75 TRP A CA 1
ATOM 561 C C . TRP A 1 75 ? -2.481 -5.120 0.180 1.00 94.94 75 TRP A C 1
ATOM 563 O O . TRP A 1 75 ? -1.458 -4.944 -0.478 1.00 94.94 75 TRP A O 1
ATOM 573 N N . VAL A 1 76 ? -3.156 -6.268 0.120 1.00 95.62 76 VAL A N 1
ATOM 574 C CA . VAL A 1 76 ? -2.765 -7.359 -0.783 1.00 95.62 76 VAL A CA 1
ATOM 575 C C . VAL A 1 76 ? -2.972 -6.945 -2.242 1.00 95.62 76 VAL A C 1
ATOM 577 O O . VAL A 1 76 ? -2.077 -7.134 -3.063 1.00 95.62 76 VAL A O 1
ATOM 580 N N . ILE A 1 77 ? -4.111 -6.324 -2.566 1.00 96.38 77 ILE A N 1
ATOM 581 C CA . ILE A 1 77 ? -4.411 -5.831 -3.919 1.00 96.38 77 ILE A CA 1
ATOM 582 C C . ILE A 1 77 ? -3.378 -4.796 -4.368 1.00 96.38 77 ILE A C 1
ATOM 584 O O . ILE A 1 77 ? -2.903 -4.870 -5.500 1.00 96.38 77 ILE A O 1
ATOM 588 N N . SER A 1 78 ? -3.003 -3.851 -3.503 1.00 96.88 78 SER A N 1
ATOM 589 C CA . SER A 1 78 ? -2.013 -2.830 -3.853 1.00 96.88 78 SER A CA 1
ATOM 590 C C . SER A 1 78 ? -0.626 -3.422 -4.091 1.00 96.88 78 SER A C 1
ATOM 592 O O . SER A 1 78 ? 0.031 -3.036 -5.055 1.00 96.88 78 SER A O 1
ATOM 594 N N . ILE A 1 79 ? -0.191 -4.394 -3.283 1.00 97.25 79 ILE A N 1
ATOM 595 C CA . ILE A 1 79 ? 1.077 -5.105 -3.505 1.00 97.25 79 ILE A CA 1
ATOM 596 C C . ILE A 1 79 ? 1.051 -5.842 -4.846 1.00 97.25 79 ILE A C 1
ATOM 598 O O . ILE A 1 79 ? 1.989 -5.701 -5.630 1.00 97.25 79 ILE A O 1
ATOM 602 N N . ILE A 1 80 ? -0.029 -6.568 -5.146 1.00 97.38 80 ILE A N 1
ATOM 603 C CA . ILE A 1 80 ? -0.183 -7.276 -6.425 1.00 97.38 80 ILE A CA 1
ATOM 604 C C . ILE A 1 80 ? -0.128 -6.290 -7.597 1.00 97.38 80 ILE A C 1
ATOM 606 O O . ILE A 1 80 ? 0.603 -6.529 -8.557 1.00 97.38 80 ILE A O 1
ATOM 610 N N . LEU A 1 81 ? -0.842 -5.164 -7.519 1.00 95.94 81 LEU A N 1
ATOM 611 C CA . LEU A 1 81 ? -0.810 -4.143 -8.567 1.00 95.94 81 LEU A CA 1
ATOM 612 C C . LEU A 1 81 ? 0.586 -3.538 -8.743 1.00 95.94 81 LEU A C 1
ATOM 614 O O . LEU A 1 81 ? 1.042 -3.410 -9.874 1.00 95.94 81 LEU A O 1
ATOM 618 N N . CYS A 1 82 ? 1.304 -3.229 -7.664 1.00 96.31 82 CYS A N 1
ATOM 619 C CA . CYS A 1 82 ? 2.685 -2.754 -7.766 1.00 96.31 82 CYS A CA 1
ATOM 620 C C . CYS A 1 82 ? 3.608 -3.801 -8.409 1.00 96.31 82 CYS A C 1
ATOM 622 O O . CYS A 1 82 ? 4.457 -3.440 -9.221 1.00 96.31 82 CYS A O 1
ATOM 624 N N . PHE A 1 83 ? 3.413 -5.094 -8.124 1.00 96.81 83 PHE A N 1
ATOM 625 C CA . PHE A 1 83 ? 4.138 -6.170 -8.809 1.00 96.81 83 PHE A CA 1
ATOM 626 C C . PHE A 1 83 ? 3.805 -6.258 -10.298 1.00 96.81 83 PHE A C 1
ATOM 628 O O . PHE A 1 83 ? 4.707 -6.522 -11.087 1.00 96.81 83 PHE A O 1
ATOM 635 N N . VAL A 1 84 ? 2.558 -5.998 -10.700 1.00 94.56 84 VAL A N 1
ATOM 636 C CA . VAL A 1 84 ? 2.192 -5.870 -12.122 1.00 94.56 84 VAL A CA 1
ATOM 637 C C . VAL A 1 84 ? 2.956 -4.706 -12.755 1.00 94.56 84 VAL A C 1
ATOM 639 O O . VAL A 1 84 ? 3.578 -4.881 -13.801 1.00 94.56 84 VAL A O 1
ATOM 642 N N . GLY A 1 85 ? 2.983 -3.545 -12.096 1.00 92.75 85 GLY A N 1
ATOM 643 C CA . GLY A 1 85 ? 3.752 -2.384 -12.550 1.00 92.75 85 GLY A CA 1
ATOM 644 C C . GLY A 1 85 ? 5.239 -2.690 -12.717 1.00 92.75 85 GLY A C 1
ATOM 645 O O . GLY A 1 85 ? 5.833 -2.363 -13.739 1.00 92.75 85 GLY A O 1
ATOM 646 N N . TRP A 1 86 ? 5.826 -3.378 -11.742 1.00 94.62 86 TRP A N 1
ATOM 647 C CA . TRP A 1 86 ? 7.230 -3.779 -11.764 1.00 94.62 86 TRP A CA 1
ATOM 648 C C . TRP A 1 86 ? 7.542 -4.818 -12.845 1.00 94.62 86 TRP A C 1
ATOM 650 O O . TRP A 1 86 ? 8.484 -4.637 -13.612 1.00 94.62 86 TRP A O 1
ATOM 660 N N . TYR A 1 87 ? 6.729 -5.871 -12.955 1.00 93.69 87 TYR A N 1
ATOM 661 C CA . TYR A 1 87 ? 6.934 -6.954 -13.920 1.00 93.69 87 TYR A CA 1
ATOM 662 C C . TYR A 1 87 ? 6.913 -6.451 -15.371 1.00 93.69 87 TYR A C 1
ATOM 664 O O . TYR A 1 87 ? 7.713 -6.892 -16.194 1.00 93.69 87 TYR A O 1
ATOM 672 N N . PHE A 1 88 ? 6.039 -5.487 -15.676 1.00 91.69 88 PHE A N 1
ATOM 673 C CA . PHE A 1 88 ? 5.931 -4.879 -17.004 1.00 91.69 88 PHE A CA 1
ATOM 674 C C . PHE A 1 88 ? 6.796 -3.621 -17.194 1.00 91.69 88 PHE A C 1
ATOM 676 O O . PHE A 1 88 ? 6.697 -2.991 -18.244 1.00 91.69 88 PHE A O 1
ATOM 683 N N . ASN A 1 89 ? 7.651 -3.258 -16.227 1.00 89.12 89 ASN A N 1
ATOM 684 C CA . ASN A 1 89 ? 8.463 -2.032 -16.257 1.00 89.12 89 ASN A CA 1
ATOM 685 C C . ASN A 1 89 ? 7.627 -0.770 -16.558 1.00 89.12 89 ASN A C 1
ATOM 687 O O . ASN A 1 89 ? 7.903 -0.015 -17.493 1.00 89.12 89 ASN A O 1
ATOM 691 N N . LEU A 1 90 ? 6.560 -0.566 -15.781 1.00 88.19 90 LEU A N 1
ATOM 692 C CA . LEU A 1 90 ? 5.646 0.565 -15.919 1.00 88.19 90 LEU A CA 1
ATOM 693 C C . LEU A 1 90 ? 5.988 1.686 -14.935 1.00 88.19 90 LEU A C 1
ATOM 695 O O . LEU A 1 90 ? 6.095 1.463 -13.727 1.00 88.19 90 LEU A O 1
ATOM 699 N N . GLY A 1 91 ? 6.055 2.912 -15.457 1.00 87.69 91 GLY A N 1
ATOM 700 C CA . GLY A 1 91 ? 6.122 4.151 -14.680 1.00 87.69 91 GLY A CA 1
ATOM 701 C C . GLY A 1 91 ? 7.159 4.122 -13.556 1.00 87.69 91 GLY A C 1
ATOM 702 O O . GLY A 1 91 ? 8.325 3.815 -13.795 1.00 87.69 91 GLY A O 1
ATOM 703 N N . VAL A 1 92 ? 6.733 4.425 -12.325 1.00 89.19 92 VAL A N 1
ATOM 704 C CA . VAL A 1 92 ? 7.638 4.530 -11.160 1.00 89.19 92 VAL A CA 1
ATOM 705 C C . VAL A 1 92 ? 8.281 3.210 -10.734 1.00 89.19 92 VAL A C 1
ATOM 707 O O . VAL A 1 92 ? 9.169 3.223 -9.887 1.00 89.19 92 VAL A O 1
ATOM 710 N N . PHE A 1 93 ? 7.847 2.075 -11.287 1.00 91.38 93 PHE A N 1
ATOM 711 C CA . PHE A 1 93 ? 8.348 0.753 -10.909 1.00 91.38 93 PHE A CA 1
ATOM 712 C C . PHE A 1 93 ? 9.529 0.276 -11.764 1.00 91.38 93 PHE A C 1
ATOM 714 O O . PHE A 1 93 ? 10.174 -0.715 -11.414 1.00 91.38 93 PHE A O 1
ATOM 721 N N . THR A 1 94 ? 9.839 0.972 -12.859 1.00 89.69 94 THR A N 1
ATOM 722 C CA . THR A 1 94 ? 10.947 0.630 -13.758 1.00 89.69 94 THR A CA 1
ATOM 723 C C . THR A 1 94 ? 12.291 0.719 -13.040 1.00 89.69 94 THR A C 1
ATOM 725 O O . THR A 1 94 ? 12.629 1.742 -12.450 1.00 89.69 94 THR A O 1
ATOM 728 N N . GLY A 1 95 ? 13.075 -0.361 -13.099 1.00 87.50 95 GLY A N 1
ATOM 729 C CA . GLY A 1 95 ? 14.406 -0.415 -12.483 1.00 87.50 95 GLY A CA 1
ATOM 730 C C . GLY A 1 95 ? 14.413 -0.530 -10.954 1.00 87.50 95 GLY A C 1
ATOM 731 O O . GLY A 1 95 ? 15.488 -0.510 -10.355 1.00 87.50 95 GLY A O 1
ATOM 732 N N . LEU A 1 96 ? 13.252 -0.678 -10.304 1.00 89.88 96 LEU A N 1
ATOM 733 C CA . LEU A 1 96 ? 13.195 -0.940 -8.866 1.00 89.88 96 LEU A CA 1
ATOM 734 C C . LEU A 1 96 ? 13.589 -2.384 -8.537 1.00 89.88 96 LEU A C 1
ATOM 736 O O . LEU A 1 96 ? 13.416 -3.306 -9.333 1.00 89.88 96 LEU A O 1
ATOM 740 N N . VAL A 1 97 ? 14.071 -2.599 -7.314 1.00 93.25 97 VAL A N 1
ATOM 741 C CA . VAL A 1 97 ? 14.272 -3.945 -6.762 1.00 93.25 97 VAL A CA 1
ATOM 742 C C . VAL A 1 97 ? 12.948 -4.453 -6.187 1.00 93.25 97 VAL A C 1
ATOM 744 O O . VAL A 1 97 ? 12.212 -3.691 -5.564 1.00 93.25 97 VAL A O 1
ATOM 747 N N . TRP A 1 98 ? 12.655 -5.747 -6.341 1.00 91.69 98 TRP A N 1
ATOM 748 C CA . TRP A 1 98 ? 11.369 -6.351 -5.958 1.00 91.69 98 TRP A CA 1
ATOM 749 C C . TRP A 1 98 ? 10.928 -6.058 -4.509 1.00 91.69 98 TRP A C 1
ATOM 751 O O . TRP A 1 98 ? 9.739 -5.902 -4.251 1.00 91.69 98 TRP A O 1
ATOM 761 N N . TRP A 1 99 ? 11.853 -5.936 -3.550 1.00 93.00 99 TRP A N 1
ATOM 762 C CA . TRP A 1 99 ? 11.499 -5.635 -2.157 1.00 93.00 99 TRP A CA 1
ATOM 763 C C . TRP A 1 99 ? 11.051 -4.176 -1.965 1.00 93.00 99 TRP A C 1
ATOM 765 O O . TRP A 1 99 ? 10.192 -3.908 -1.127 1.00 93.00 99 TRP A O 1
ATOM 775 N N . VAL A 1 100 ? 11.559 -3.235 -2.774 1.00 91.19 100 VAL A N 1
ATOM 776 C CA . VAL A 1 100 ? 11.103 -1.830 -2.786 1.00 91.19 100 VAL A CA 1
ATOM 777 C C . VAL A 1 100 ? 9.659 -1.762 -3.280 1.00 91.19 100 VAL A C 1
ATOM 779 O O . VAL A 1 100 ? 8.841 -1.030 -2.728 1.00 91.19 100 VAL A O 1
ATOM 782 N N . VAL A 1 101 ? 9.315 -2.595 -4.264 1.00 94.81 101 VAL A N 1
ATOM 783 C CA . VAL A 1 101 ? 7.957 -2.706 -4.818 1.00 94.81 101 VAL A CA 1
ATOM 784 C C . VAL A 1 101 ? 6.960 -3.171 -3.757 1.00 94.81 101 VAL A C 1
ATOM 786 O O . VAL A 1 101 ? 5.852 -2.644 -3.700 1.00 94.81 101 VAL A O 1
ATOM 789 N N . VAL A 1 102 ? 7.355 -4.100 -2.877 1.00 95.31 102 VAL A N 1
ATOM 790 C CA . VAL A 1 102 ? 6.524 -4.532 -1.737 1.00 95.31 102 VAL A CA 1
ATOM 791 C C . VAL A 1 102 ? 6.246 -3.361 -0.794 1.00 95.31 102 VAL A C 1
ATOM 793 O O . VAL A 1 102 ? 5.097 -3.146 -0.409 1.00 95.31 102 VAL A O 1
ATOM 796 N N . ILE A 1 103 ? 7.272 -2.571 -0.458 1.00 94.19 103 ILE A N 1
ATOM 797 C CA . ILE A 1 103 ? 7.131 -1.392 0.412 1.00 94.19 103 ILE A CA 1
ATOM 798 C C . ILE A 1 103 ? 6.213 -0.353 -0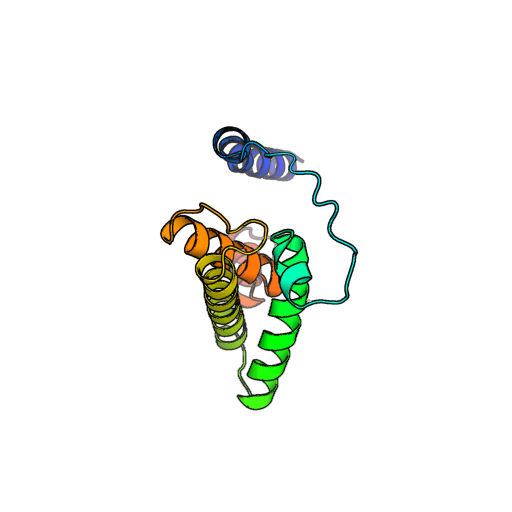.239 1.00 94.19 103 ILE A C 1
ATOM 800 O O . ILE A 1 103 ? 5.318 0.177 0.419 1.00 94.19 103 ILE A O 1
ATOM 804 N N . TYR A 1 104 ? 6.388 -0.090 -1.535 1.00 94.31 104 TYR A N 1
ATOM 805 C CA . TYR A 1 104 ? 5.547 0.847 -2.282 1.00 94.31 104 TYR A CA 1
ATOM 806 C C . TYR A 1 104 ? 4.104 0.353 -2.376 1.00 94.31 104 TYR A C 1
ATOM 808 O O . TYR A 1 104 ? 3.176 1.125 -2.152 1.00 94.31 104 TYR A O 1
ATOM 816 N N . GLY A 1 105 ? 3.900 -0.940 -2.628 1.00 95.00 105 GLY A N 1
ATOM 817 C CA . GLY A 1 105 ? 2.586 -1.576 -2.592 1.00 95.00 105 GLY A CA 1
ATOM 818 C C . GLY A 1 105 ? 1.911 -1.433 -1.238 1.00 95.00 105 GLY A C 1
ATOM 819 O O . GLY A 1 105 ? 0.741 -1.057 -1.175 1.00 95.00 105 GLY A O 1
ATOM 820 N N . PHE A 1 106 ? 2.648 -1.643 -0.152 1.00 94.44 106 PHE A N 1
ATOM 821 C CA . PHE A 1 106 ? 2.119 -1.434 1.189 1.00 94.44 106 PHE A CA 1
ATOM 822 C C . PHE A 1 106 ? 1.753 0.039 1.433 1.00 94.44 106 PHE A C 1
ATOM 824 O O . PHE A 1 106 ? 0.646 0.322 1.884 1.00 94.44 106 PHE A O 1
ATOM 831 N N . ALA A 1 107 ? 2.615 0.986 1.048 1.00 92.44 107 ALA A N 1
ATOM 832 C CA . ALA A 1 107 ? 2.349 2.420 1.175 1.00 92.44 107 ALA A CA 1
ATOM 833 C C . ALA A 1 107 ? 1.103 2.867 0.387 1.00 92.44 107 ALA A C 1
ATOM 835 O O . ALA A 1 107 ? 0.266 3.596 0.917 1.00 92.44 107 ALA A O 1
ATOM 836 N N . VAL A 1 108 ? 0.932 2.387 -0.849 1.00 94.56 108 VAL A N 1
ATOM 837 C CA . VAL A 1 108 ? -0.266 2.654 -1.665 1.00 94.56 108 VAL A CA 1
ATOM 838 C C . VAL A 1 108 ? -1.511 2.022 -1.034 1.00 94.56 108 VAL A C 1
ATOM 840 O O . VAL A 1 108 ? -2.569 2.648 -1.005 1.00 94.56 108 VAL A O 1
ATOM 843 N N . GLY A 1 109 ? -1.398 0.812 -0.483 1.00 93.81 109 GLY A N 1
ATOM 844 C CA . GLY A 1 109 ? -2.494 0.141 0.223 1.00 93.81 109 GLY A CA 1
ATOM 845 C C . GLY A 1 109 ? -2.951 0.910 1.462 1.00 93.81 109 GLY A C 1
ATOM 846 O O . GLY A 1 109 ? -4.153 1.078 1.687 1.00 93.81 109 GLY A O 1
ATOM 847 N N . LEU A 1 110 ? -1.996 1.438 2.230 1.00 92.25 110 LEU A N 1
ATOM 848 C CA . LEU A 1 110 ? -2.266 2.336 3.350 1.00 92.25 110 LEU A CA 1
ATOM 849 C C . LEU A 1 110 ? -2.888 3.656 2.886 1.00 92.25 110 LEU A C 1
ATOM 851 O O . LEU A 1 110 ? -3.801 4.148 3.538 1.00 92.25 110 LEU A O 1
ATOM 855 N N . ALA A 1 111 ? -2.460 4.221 1.758 1.00 90.69 111 ALA A N 1
ATOM 856 C CA . ALA A 1 111 ? -3.080 5.428 1.212 1.00 90.69 111 ALA A CA 1
ATOM 857 C C . ALA A 1 111 ? -4.523 5.183 0.725 1.00 90.69 111 ALA A C 1
ATOM 859 O O . ALA A 1 111 ? -5.359 6.079 0.811 1.00 90.69 111 ALA A O 1
ATOM 860 N N . ALA A 1 112 ? -4.830 3.973 0.247 1.00 89.88 112 ALA A N 1
ATOM 861 C CA . ALA A 1 112 ? -6.145 3.614 -0.281 1.00 89.88 112 ALA A CA 1
ATOM 862 C C . ALA A 1 112 ? -7.201 3.308 0.799 1.00 89.88 112 ALA A C 1
ATOM 864 O O . ALA A 1 112 ? -8.377 3.597 0.592 1.00 89.88 112 ALA A O 1
ATOM 865 N N . ASN A 1 113 ? -6.816 2.698 1.927 1.00 88.12 113 ASN A N 1
ATOM 866 C CA . ASN A 1 113 ? -7.769 2.244 2.960 1.00 88.12 113 ASN A CA 1
ATOM 867 C C . ASN A 1 113 ? -7.357 2.621 4.401 1.00 88.12 113 ASN A C 1
ATOM 869 O O . ASN A 1 113 ? -8.104 2.402 5.350 1.00 88.12 113 ASN A O 1
ATOM 873 N N . GLY A 1 114 ? -6.179 3.217 4.592 1.00 80.06 114 GLY A N 1
ATOM 874 C CA . GLY A 1 114 ? -5.655 3.558 5.912 1.00 80.06 114 GLY A CA 1
ATOM 875 C C . GLY A 1 114 ? -5.286 2.342 6.766 1.00 80.06 114 GLY A C 1
ATOM 876 O O . GLY A 1 114 ? -5.340 1.189 6.337 1.00 80.06 114 GLY A O 1
ATOM 877 N N . PHE A 1 115 ? -4.894 2.643 8.005 1.00 67.44 115 PHE A N 1
ATOM 878 C CA . PHE A 1 115 ? -4.651 1.676 9.085 1.00 67.44 115 PHE A CA 1
ATOM 879 C C . PHE A 1 115 ? -5.630 1.860 10.263 1.00 67.44 115 PHE A C 1
ATOM 881 O O . PHE A 1 115 ? -5.696 1.042 11.176 1.00 67.44 115 PHE A O 1
ATOM 888 N N . PHE A 1 116 ? -6.379 2.965 10.289 1.00 60.31 116 PHE A N 1
ATOM 889 C CA . PHE A 1 116 ? -7.108 3.397 11.476 1.00 60.31 116 PHE A CA 1
ATOM 890 C C . PHE A 1 116 ? -8.500 2.765 11.537 1.00 60.31 116 PHE A C 1
ATOM 892 O O . PHE A 1 116 ? -9.462 3.294 10.988 1.00 60.31 116 PHE A O 1
ATOM 899 N N . ASP A 1 117 ? -8.604 1.636 12.235 1.00 67.88 117 ASP A N 1
ATOM 900 C CA . ASP A 1 117 ? -9.888 1.141 12.733 1.00 67.88 117 ASP A CA 1
ATOM 901 C C . ASP A 1 117 ? -10.382 2.0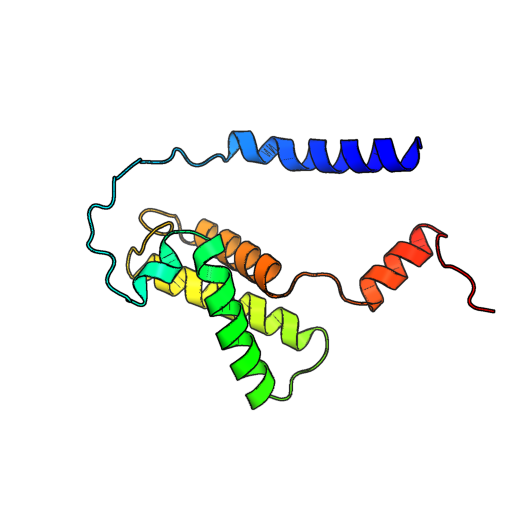39 13.889 1.00 67.88 117 ASP A C 1
ATOM 903 O O . ASP A 1 117 ? -9.584 2.564 14.676 1.00 67.88 117 ASP A O 1
ATOM 907 N N . ILE A 1 118 ? -11.700 2.193 14.030 1.00 67.19 118 ILE A N 1
ATOM 908 C CA . ILE A 1 118 ? -12.346 2.885 15.154 1.00 67.19 118 ILE A CA 1
ATOM 909 C C . ILE A 1 118 ? -11.851 2.296 16.478 1.00 67.19 118 ILE A C 1
ATOM 911 O O . ILE A 1 118 ? -11.594 3.045 17.418 1.00 67.19 118 ILE A O 1
ATOM 915 N N . SER A 1 119 ? -11.630 0.981 16.544 1.00 66.81 119 SER A N 1
ATOM 916 C CA . SER A 1 119 ? -11.072 0.321 17.728 1.00 66.81 119 SER A CA 1
ATOM 917 C C . SER A 1 119 ? -9.637 0.762 18.048 1.00 66.81 119 SER A C 1
ATOM 919 O O . SER A 1 119 ? -9.303 0.944 19.218 1.00 66.81 119 SER A O 1
ATOM 921 N N . LEU A 1 120 ? -8.795 1.000 17.035 1.00 68.06 120 LEU A N 1
ATOM 922 C CA . LEU A 1 120 ? -7.439 1.529 17.221 1.00 68.06 120 LEU A CA 1
ATOM 923 C C . LEU A 1 120 ? -7.487 2.986 17.699 1.00 68.06 120 LEU A C 1
ATOM 925 O O . LEU A 1 120 ? -6.769 3.362 18.625 1.00 68.06 120 LEU A O 1
ATOM 929 N N . ILE A 1 121 ? -8.363 3.800 17.105 1.00 71.62 121 ILE A N 1
ATOM 930 C CA . ILE A 1 121 ? -8.556 5.195 17.516 1.00 71.62 121 ILE A CA 1
ATOM 931 C C . ILE A 1 121 ? -9.071 5.253 18.959 1.00 71.62 121 ILE A C 1
ATOM 933 O O . ILE A 1 121 ? -8.534 6.010 19.764 1.00 71.62 121 ILE A O 1
ATOM 937 N N . GLN A 1 122 ? -10.047 4.420 19.324 1.00 74.62 122 GLN A N 1
ATOM 938 C CA . GLN A 1 122 ? -10.545 4.313 20.697 1.00 74.62 122 GLN A CA 1
ATOM 939 C C . GLN A 1 122 ? -9.446 3.862 21.667 1.00 74.62 122 GLN A C 1
ATOM 941 O O . GLN A 1 122 ? -9.315 4.440 22.746 1.00 74.62 122 GLN A O 1
ATOM 946 N N . ALA A 1 123 ? -8.603 2.899 21.282 1.00 75.19 123 ALA A N 1
ATOM 947 C CA . ALA A 1 123 ? -7.463 2.476 22.093 1.00 75.19 123 ALA A CA 1
ATOM 948 C C . ALA A 1 123 ? -6.459 3.621 22.322 1.00 75.19 123 ALA A C 1
ATOM 950 O O . ALA A 1 123 ? -6.009 3.829 23.451 1.00 75.19 123 ALA A O 1
ATOM 951 N N . ILE A 1 124 ? -6.156 4.409 21.286 1.00 75.69 124 ILE A N 1
ATOM 952 C CA . ILE A 1 124 ? -5.276 5.582 21.385 1.00 75.69 124 ILE A CA 1
ATOM 953 C C . ILE A 1 124 ? -5.915 6.674 22.255 1.00 75.69 124 ILE A C 1
ATOM 955 O O . ILE A 1 124 ? -5.254 7.218 23.139 1.00 75.69 124 ILE A O 1
ATOM 959 N N . LEU A 1 125 ? -7.201 6.981 22.067 1.00 81.81 125 LEU A N 1
ATOM 960 C CA . LEU A 1 125 ? -7.919 7.974 22.874 1.00 81.81 125 LEU A CA 1
ATOM 961 C C . LEU A 1 125 ? -7.965 7.581 24.356 1.00 81.81 125 LEU A C 1
ATOM 963 O O . LEU A 1 125 ? -7.743 8.434 25.224 1.00 81.81 125 LEU A O 1
ATOM 967 N N . LYS A 1 126 ? -8.168 6.290 24.642 1.00 81.94 126 LYS A N 1
ATOM 968 C CA . LYS A 1 126 ? -8.113 5.721 25.993 1.00 81.94 126 LYS A CA 1
ATOM 969 C C . LYS A 1 126 ? -6.708 5.820 26.588 1.00 81.94 126 LYS A C 1
ATOM 971 O O . LYS A 1 126 ? -6.560 6.270 27.724 1.00 81.94 126 LYS A O 1
ATOM 976 N N . ALA A 1 127 ? -5.672 5.484 25.818 1.00 77.62 127 ALA A N 1
ATOM 977 C CA . ALA A 1 127 ? -4.277 5.630 26.240 1.00 77.62 127 ALA A CA 1
ATOM 978 C C . ALA A 1 127 ? -3.907 7.095 26.542 1.00 77.62 127 ALA A C 1
ATOM 980 O O . ALA A 1 127 ? -3.161 7.374 27.481 1.00 77.62 127 ALA A O 1
ATOM 981 N N . LEU A 1 128 ? -4.472 8.045 25.792 1.00 83.06 128 LEU A N 1
ATOM 982 C CA . LEU A 1 128 ? -4.239 9.480 25.967 1.00 83.06 128 LEU A CA 1
ATOM 983 C C . LEU A 1 128 ? -5.151 10.139 27.017 1.00 83.06 128 LEU A C 1
ATOM 985 O O . LEU A 1 128 ? -4.965 11.326 27.299 1.00 83.06 128 LEU A O 1
ATOM 989 N N . LYS A 1 129 ? -6.097 9.399 27.619 1.00 80.38 129 LYS A N 1
ATOM 990 C CA . LYS A 1 129 ? -7.120 9.915 28.555 1.00 80.38 129 LYS A CA 1
ATOM 991 C C . LYS A 1 129 ? -7.924 11.095 27.985 1.00 80.38 129 LYS A C 1
ATOM 993 O O . LYS A 1 129 ? -8.305 12.003 28.717 1.00 80.38 129 LYS A O 1
ATOM 998 N N . LEU A 1 130 ? -8.137 11.098 26.671 1.00 73.19 130 LEU A N 1
ATOM 999 C CA . LEU A 1 130 ? -8.883 12.139 25.951 1.00 73.19 130 LEU A CA 1
ATOM 1000 C C . LEU A 1 130 ? -10.316 11.708 25.620 1.00 73.19 130 LEU A C 1
ATOM 1002 O O . LEU A 1 130 ? -11.007 12.397 24.874 1.00 73.19 130 LEU A O 1
ATOM 1006 N N . GLU A 1 131 ? -10.759 10.569 26.149 1.00 63.22 131 GLU A N 1
ATOM 1007 C CA . GLU A 1 131 ? -12.122 10.093 25.959 1.00 63.22 131 GLU A CA 1
ATOM 1008 C C . GLU A 1 131 ? -13.108 11.109 26.550 1.00 63.22 131 GLU A C 1
ATOM 1010 O O . GLU A 1 131 ? -13.127 11.365 27.757 1.00 63.22 131 GLU A O 1
ATOM 1015 N N . LYS A 1 132 ? -13.913 11.731 25.682 1.00 60.91 132 LYS A N 1
ATOM 1016 C CA . LYS A 1 132 ? -15.048 12.533 26.124 1.00 60.91 132 LYS A CA 1
ATOM 1017 C C . LYS A 1 132 ? -16.069 11.555 26.691 1.00 60.91 132 LYS A C 1
ATOM 1019 O O . LYS A 1 132 ? -16.602 10.728 25.956 1.00 60.91 132 LYS A O 1
ATOM 1024 N N . LYS A 1 133 ? -16.314 11.642 27.998 1.00 50.66 133 LYS A 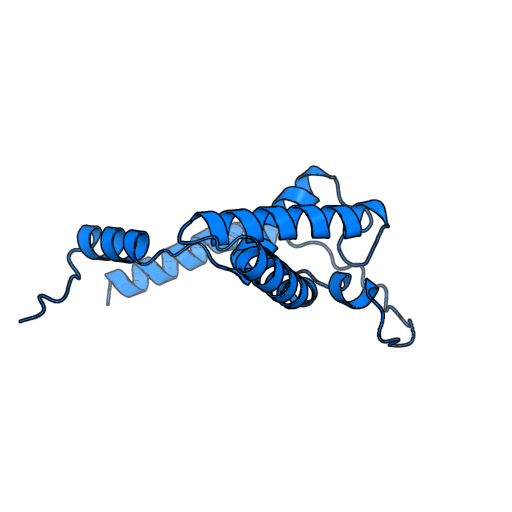N 1
ATOM 1025 C CA . LYS A 1 133 ? -17.417 10.942 28.653 1.00 50.66 133 LYS A CA 1
ATOM 1026 C C . LYS A 1 133 ? -18.706 11.442 27.996 1.00 50.66 133 LYS A C 1
ATOM 1028 O O . LYS A 1 133 ? -19.044 12.614 28.138 1.00 50.66 133 LYS A O 1
ATOM 1033 N N . ASN A 1 134 ? -19.344 10.591 27.202 1.00 55.00 134 ASN A N 1
ATOM 1034 C CA . ASN A 1 134 ? -20.684 10.864 26.706 1.00 55.00 134 ASN A CA 1
ATOM 1035 C C . ASN A 1 134 ? -21.623 10.689 27.906 1.00 55.00 134 ASN A C 1
ATOM 1037 O O . ASN A 1 134 ? -21.770 9.573 28.407 1.00 55.00 134 ASN A O 1
ATOM 1041 N N . GLU A 1 135 ? -22.127 11.808 28.422 1.00 43.53 135 GLU A N 1
ATOM 1042 C CA . GLU A 1 135 ? -23.325 11.854 29.269 1.00 43.53 135 GLU A CA 1
ATOM 1043 C C . GLU A 1 135 ? -24.574 11.740 28.393 1.00 43.53 135 GLU A C 1
ATOM 1045 O O . GLU A 1 135 ? -24.547 12.296 27.267 1.00 43.53 135 GLU A O 1
#

Sequence (135 aa):
MKKFFAFFCAIALLLLPVALFAQAETNTVITTIVGAGFSNYFLSLAALVPLVVLIAAFVNSKLNLSGFLKQLVAWVISIILCFVGWYFNLGVFTGLVWWVVVIYGFAVGLAANGFFDISLIQAILKALKLEKKNE

Secondary structure (DSSP, 8-state):
-HHHHHHHHHHHHHHGGGGTS----------------GGGGGS-HHHHHHHHHHHHHHHHHHHT--THHHHHHHHHHHHHHHHHHHHTT-GGGTT--HHHHHHHHHHHHHHHH-S--HHHHHHHHHHTT------

pLDDT: mean 80.34, std 15.09, range [43.53, 97.38]

Radius of gyration: 18.72 Å; chains: 1; bounding box: 41×35×55 Å

Foldseek 3Di:
DVVVVVVVVVVVVVCVCCVVVVPDDPPPVPPDDPDPDPLQCQQDLVSVQVVLLVVLVVVCVVVVDDDPVSLVSSLVSLLVVLVVCLVVCGHPNHPDDNVVSNVSSNVSSCVNRNDDDPVNVVVVCVVVVVDDPDD